Protein AF-A0AAW0MW41-F1 (afdb_monomer)

Radius of gyration: 30.43 Å; Cα contacts (8 Å, |Δi|>4): 34; chains: 1; bounding box: 51×77×85 Å

Sequence (159 aa):
MNAFMVWAKDERKRLALQNPDLHNAVLSKMLGQSWKALSACDKRPFVEEAERLRVQHLQDHPNYKYRPRRKKTTKKLKRVEPGSSSTAWPREELPAWAWATTYQGPHLTDTRAPTPPPPSPPSPAAFSGTLPGPRSFFTPRDGKLRLAHSRDVTARRFG

Mean predicted aligned error: 20.95 Å

Nearest PDB structures (foldseek):
  3f27-assembly1_D  TM=9.597E-01  e=1.300E-09  Mus musculus
  4y60-assembly1_C  TM=9.830E-01  e=2.547E-09  Mus musculus
  4s2q-assembly1_D  TM=9.656E-01  e=1.886E-07  Mus musculus
  9bvd-assembly2_F  TM=9.671E-01  e=1.623E-06  Homo sapiens
  7m5w-assembly1_A  TM=9.075E-01  e=2.651E-03  Homo sapiens

Secondary structure (DSSP, 8-state):
--HHHHHHHHHHHHHHHH-TTS-HHHHHHHHHHHHHHS-HHHHHHHHHHHHHHHHHHHHH-TT------PPP---------------PPP-----TTTTS------------PPPPPPPPPPP---------------PPP------------------

pLDDT: mean 70.66, std 22.96, range [34.78, 97.75]

Structure (mmCIF, N/CA/C/O backbone):
data_AF-A0AAW0MW41-F1
#
_entry.id   AF-A0AAW0MW41-F1
#
loop_
_atom_site.group_PDB
_atom_site.id
_atom_site.type_symbol
_atom_site.label_atom_id
_atom_site.label_alt_id
_atom_site.label_comp_id
_atom_site.label_asym_id
_atom_site.label_entity_id
_atom_site.label_seq_id
_atom_site.pdbx_PDB_ins_code
_atom_site.Cartn_x
_atom_site.Cartn_y
_atom_site.Cartn_z
_atom_site.occupancy
_atom_site.B_iso_or_equiv
_atom_site.auth_seq_id
_atom_site.auth_comp_id
_atom_site.auth_asym_id
_atom_site.auth_atom_id
_atom_site.pdbx_PDB_model_num
ATOM 1 N N . MET A 1 1 ? -4.787 -9.928 4.587 1.00 91.19 1 MET A N 1
ATOM 2 C CA . MET A 1 1 ? -4.180 -8.919 3.675 1.00 91.19 1 MET A CA 1
ATOM 3 C C . MET A 1 1 ? -4.374 -7.536 4.305 1.00 91.19 1 MET A C 1
ATOM 5 O O . MET A 1 1 ? -5.281 -7.430 5.113 1.00 91.19 1 MET A O 1
ATOM 9 N N . ASN A 1 2 ? -3.575 -6.503 3.994 1.00 96.81 2 ASN A N 1
ATOM 10 C CA . ASN A 1 2 ? -3.867 -5.128 4.459 1.00 96.81 2 ASN A CA 1
ATOM 11 C C . ASN A 1 2 ? -4.714 -4.347 3.427 1.00 96.81 2 ASN A C 1
ATOM 13 O O . ASN A 1 2 ? -4.772 -4.759 2.270 1.00 96.81 2 ASN A O 1
ATOM 17 N N . ALA A 1 3 ? -5.314 -3.219 3.828 1.00 96.69 3 ALA A N 1
ATOM 18 C CA . ALA A 1 3 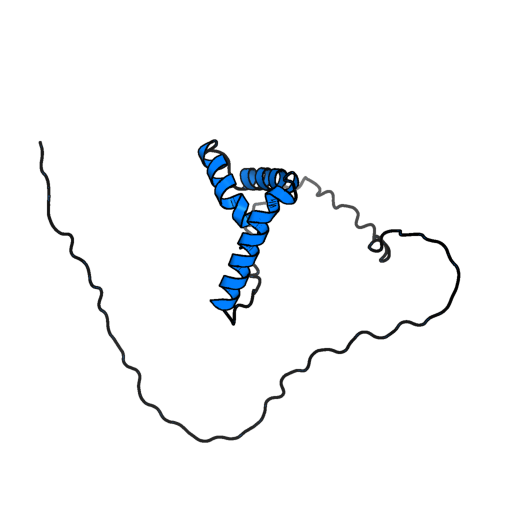? -6.235 -2.430 2.992 1.00 96.69 3 ALA A CA 1
ATOM 19 C C . ALA A 1 3 ? -5.622 -1.969 1.661 1.00 96.69 3 ALA A C 1
ATOM 21 O O . ALA A 1 3 ? -6.192 -2.199 0.597 1.00 96.69 3 ALA A O 1
ATOM 22 N N . PHE A 1 4 ? -4.410 -1.403 1.706 1.00 97.06 4 PHE A N 1
ATOM 23 C CA . PHE A 1 4 ? -3.691 -0.996 0.496 1.00 97.06 4 PHE A CA 1
ATOM 24 C C . PHE A 1 4 ? -3.487 -2.169 -0.463 1.00 97.06 4 PHE A C 1
ATOM 26 O O . PHE A 1 4 ? -3.649 -2.018 -1.663 1.00 97.06 4 PHE A O 1
ATOM 33 N N . MET A 1 5 ? -3.127 -3.341 0.053 1.00 97.69 5 MET A N 1
ATOM 34 C CA . MET A 1 5 ? -2.858 -4.519 -0.761 1.00 97.69 5 MET A CA 1
ATOM 35 C C . MET A 1 5 ? -4.128 -5.135 -1.358 1.00 97.69 5 MET A C 1
ATOM 37 O O . MET A 1 5 ? -4.035 -5.737 -2.425 1.00 97.69 5 MET A O 1
ATOM 41 N N . VAL A 1 6 ? -5.284 -4.990 -0.696 1.00 97.25 6 VAL A N 1
ATOM 42 C CA . VAL A 1 6 ? -6.594 -5.365 -1.257 1.00 97.25 6 VAL A CA 1
ATOM 43 C C . VAL A 1 6 ? -6.899 -4.479 -2.465 1.00 97.25 6 VAL A C 1
ATOM 45 O O . VAL A 1 6 ? -7.086 -4.997 -3.559 1.00 97.25 6 VAL A O 1
ATOM 48 N N . TRP A 1 7 ? -6.824 -3.157 -2.300 1.00 97.06 7 TRP A N 1
ATOM 49 C CA . TRP A 1 7 ? -7.058 -2.195 -3.381 1.00 97.06 7 TRP A CA 1
ATOM 50 C C . TRP A 1 7 ? -6.029 -2.301 -4.523 1.00 97.06 7 TRP A C 1
ATOM 52 O O . TRP A 1 7 ? -6.370 -2.393 -5.702 1.00 97.06 7 TRP A O 1
ATOM 62 N N . ALA A 1 8 ? -4.740 -2.353 -4.183 1.00 97.19 8 ALA A N 1
ATOM 63 C CA . ALA A 1 8 ? -3.648 -2.335 -5.151 1.00 97.19 8 ALA A CA 1
ATOM 64 C C . ALA A 1 8 ? -3.594 -3.593 -6.027 1.00 97.19 8 ALA A C 1
ATOM 66 O O . ALA A 1 8 ? -2.881 -3.597 -7.028 1.00 97.19 8 ALA A O 1
ATOM 67 N N . LYS A 1 9 ? -4.280 -4.681 -5.658 1.00 95.94 9 LYS A N 1
ATOM 68 C CA . LYS A 1 9 ? -4.316 -5.909 -6.459 1.00 95.94 9 LYS A CA 1
ATOM 69 C C . LYS A 1 9 ? -4.952 -5.650 -7.825 1.00 95.94 9 LYS A C 1
ATOM 71 O O . LYS A 1 9 ? -4.325 -5.943 -8.845 1.00 95.94 9 LYS A O 1
ATOM 76 N N . ASP A 1 10 ? -6.148 -5.076 -7.829 1.00 95.19 10 ASP A N 1
ATOM 77 C CA . ASP A 1 10 ? -6.914 -4.845 -9.053 1.00 95.19 10 ASP A CA 1
ATOM 78 C C . ASP A 1 10 ? -6.387 -3.626 -9.806 1.00 95.19 10 ASP A C 1
ATOM 80 O O . ASP A 1 10 ? -6.172 -3.690 -11.018 1.00 95.19 10 ASP A O 1
ATOM 84 N N . GLU A 1 11 ? -6.032 -2.563 -9.083 1.00 95.88 11 GLU A N 1
ATOM 85 C CA . GLU A 1 11 ? -5.498 -1.347 -9.696 1.00 95.88 11 GLU A CA 1
ATOM 86 C C . GLU A 1 11 ? -4.153 -1.601 -10.396 1.00 95.88 11 GLU A C 1
ATOM 88 O O . GLU A 1 11 ? -3.923 -1.159 -11.523 1.00 95.88 11 GLU A O 1
ATOM 93 N N . ARG A 1 12 ? -3.268 -2.404 -9.785 1.00 96.94 12 ARG A N 1
ATOM 94 C CA . ARG A 1 12 ? -2.019 -2.825 -10.435 1.00 96.94 12 ARG A CA 1
ATOM 95 C C . ARG A 1 12 ? -2.293 -3.622 -11.703 1.00 96.94 12 ARG A C 1
ATOM 97 O O . ARG A 1 12 ? -1.605 -3.413 -12.697 1.00 96.94 12 ARG A O 1
ATOM 104 N N . LYS A 1 13 ? -3.253 -4.553 -11.661 1.00 96.50 13 LYS A N 1
ATOM 105 C CA . LYS A 1 13 ? -3.618 -5.371 -12.823 1.00 96.50 13 LYS A CA 1
ATOM 106 C C . LYS A 1 13 ? -4.109 -4.477 -13.961 1.00 96.50 13 LYS A C 1
ATOM 108 O O . LYS A 1 13 ? -3.657 -4.646 -15.087 1.00 96.50 13 LYS A O 1
ATOM 113 N N . ARG A 1 14 ? -4.954 -3.487 -13.660 1.00 96.12 14 ARG A N 1
ATOM 114 C CA . ARG A 1 14 ? -5.439 -2.498 -14.630 1.00 96.12 14 ARG A CA 1
ATOM 115 C C . ARG A 1 14 ? -4.288 -1.734 -15.291 1.00 96.12 14 ARG A C 1
ATOM 117 O O . ARG A 1 14 ? -4.234 -1.662 -16.515 1.00 96.12 14 ARG A O 1
ATOM 124 N N . LEU A 1 15 ? -3.342 -1.219 -14.502 1.00 94.50 15 LEU A N 1
ATOM 125 C CA . LEU A 1 15 ? -2.194 -0.472 -15.031 1.00 94.50 15 LEU A CA 1
ATOM 126 C C . LEU A 1 15 ? -1.229 -1.344 -15.840 1.00 94.50 15 LEU A C 1
ATOM 128 O O . LEU A 1 15 ? -0.706 -0.881 -16.849 1.00 94.50 15 LEU A O 1
ATOM 132 N N . ALA A 1 16 ? -1.016 -2.594 -15.422 1.00 95.31 16 ALA A N 1
ATOM 133 C CA . ALA A 1 16 ? -0.162 -3.542 -16.134 1.00 95.31 16 ALA A CA 1
ATOM 134 C C . ALA A 1 16 ? -0.750 -3.960 -17.490 1.00 95.31 16 ALA A C 1
ATOM 136 O O . ALA A 1 16 ? -0.001 -4.183 -18.431 1.00 95.31 16 ALA A O 1
ATOM 137 N N . LEU A 1 17 ? -2.081 -4.039 -17.611 1.00 94.06 17 LEU A N 1
ATOM 138 C CA . LEU A 1 17 ? -2.739 -4.301 -18.896 1.00 94.06 17 LEU A CA 1
ATOM 139 C C . LEU A 1 17 ? -2.602 -3.120 -19.863 1.00 94.06 17 LEU A C 1
ATOM 141 O O . LEU A 1 17 ? -2.440 -3.329 -21.059 1.00 94.06 17 LEU A O 1
ATOM 145 N N . GLN A 1 18 ? -2.659 -1.890 -19.348 1.00 93.12 18 GLN A N 1
ATOM 146 C CA . GLN A 1 18 ? -2.475 -0.677 -20.152 1.00 93.12 18 GLN A CA 1
ATOM 147 C C . GLN A 1 18 ? -1.007 -0.438 -20.522 1.00 93.12 18 GLN A C 1
ATOM 149 O O . GLN A 1 18 ? -0.724 0.166 -21.549 1.00 93.12 18 GLN A O 1
ATOM 154 N N . ASN A 1 19 ? -0.080 -0.894 -19.679 1.00 89.50 19 ASN A N 1
ATOM 155 C CA . ASN A 1 19 ? 1.348 -0.660 -19.832 1.00 89.50 19 ASN A CA 1
ATOM 156 C C . ASN A 1 19 ? 2.126 -1.957 -19.543 1.00 89.50 19 ASN A C 1
ATOM 158 O O . ASN A 1 19 ? 2.694 -2.099 -18.453 1.00 89.50 19 ASN A O 1
ATOM 162 N N . PRO A 1 20 ? 2.152 -2.914 -20.488 1.00 89.88 20 PRO A N 1
ATOM 163 C CA . PRO A 1 20 ? 2.787 -4.215 -20.271 1.00 89.88 20 PRO A CA 1
ATOM 164 C C . PRO A 1 20 ? 4.307 -4.117 -20.064 1.00 89.88 20 PRO A C 1
ATOM 166 O O . PRO A 1 20 ? 4.885 -4.961 -19.381 1.00 89.88 20 PRO A O 1
ATOM 169 N N . ASP A 1 21 ? 4.938 -3.057 -20.575 1.00 91.50 21 ASP A N 1
ATOM 170 C CA . ASP A 1 21 ? 6.383 -2.824 -20.456 1.00 91.50 21 ASP A CA 1
ATOM 171 C C . ASP A 1 21 ? 6.788 -2.190 -19.114 1.00 91.50 21 ASP A C 1
ATOM 173 O O . ASP A 1 21 ? 7.971 -2.152 -18.758 1.00 91.50 21 ASP A O 1
ATOM 177 N N . LEU A 1 22 ? 5.822 -1.686 -18.331 1.00 92.25 22 LEU A N 1
ATOM 178 C CA . LEU A 1 22 ? 6.125 -1.055 -17.050 1.00 92.25 22 LEU A CA 1
ATOM 179 C C . LEU A 1 22 ? 6.439 -2.092 -15.974 1.00 92.25 22 LEU A C 1
ATOM 181 O O . LEU A 1 22 ? 5.628 -2.939 -15.595 1.00 92.25 22 LEU A O 1
ATOM 185 N N . HIS A 1 23 ? 7.625 -1.953 -15.383 1.00 94.38 23 HIS A N 1
ATOM 186 C CA . HIS A 1 23 ? 8.042 -2.807 -14.283 1.00 94.38 23 HIS A CA 1
ATOM 187 C C . HIS A 1 23 ? 7.223 -2.551 -13.004 1.00 94.38 23 HIS A C 1
ATOM 189 O O . HIS A 1 23 ? 6.885 -1.417 -12.656 1.00 94.38 23 HIS A O 1
ATOM 195 N N . ASN A 1 24 ? 6.979 -3.608 -12.222 1.00 93.50 24 ASN A N 1
ATOM 196 C CA . ASN A 1 24 ? 6.131 -3.569 -11.023 1.00 93.50 24 ASN A CA 1
ATOM 197 C C . ASN A 1 24 ? 6.599 -2.559 -9.959 1.00 93.50 24 ASN A C 1
ATOM 199 O O . ASN A 1 24 ? 5.778 -2.018 -9.217 1.00 93.50 24 ASN A O 1
ATOM 203 N N . ALA A 1 25 ? 7.906 -2.285 -9.888 1.00 95.31 25 ALA A N 1
ATOM 204 C CA . ALA A 1 25 ? 8.454 -1.262 -8.998 1.00 95.31 25 ALA A CA 1
ATOM 205 C C . ALA A 1 25 ? 7.897 0.136 -9.317 1.00 95.31 25 ALA A C 1
ATOM 207 O O . ALA A 1 25 ? 7.555 0.886 -8.403 1.00 95.31 25 ALA A O 1
ATOM 208 N N . VAL A 1 26 ? 7.746 0.458 -10.606 1.00 94.81 26 VAL A N 1
ATOM 209 C CA . VAL A 1 26 ? 7.181 1.732 -11.069 1.00 94.81 26 VAL A CA 1
ATOM 210 C C . VAL A 1 26 ? 5.686 1.775 -10.773 1.00 94.81 26 VAL A C 1
ATOM 212 O O . VAL A 1 26 ? 5.215 2.723 -10.146 1.00 94.81 26 VAL A O 1
ATOM 215 N N . LEU A 1 27 ? 4.961 0.702 -11.108 1.00 95.31 27 LEU A N 1
ATOM 216 C CA . LEU A 1 27 ? 3.532 0.586 -10.803 1.00 95.31 27 LEU A CA 1
ATOM 217 C C . LEU A 1 27 ? 3.269 0.750 -9.301 1.00 95.31 27 LEU A C 1
ATOM 219 O O . LEU A 1 27 ? 2.393 1.504 -8.898 1.00 95.31 27 LEU A O 1
ATOM 223 N N . SER A 1 28 ? 4.074 0.108 -8.452 1.00 96.25 28 SER A N 1
ATOM 224 C CA . SER A 1 28 ? 3.938 0.205 -6.995 1.00 96.25 28 SER A CA 1
ATOM 225 C C . SER A 1 28 ? 4.188 1.624 -6.473 1.00 96.25 28 SER A C 1
ATOM 227 O O . SER A 1 28 ? 3.532 2.036 -5.516 1.00 96.25 28 SER A O 1
ATOM 229 N N . LYS A 1 29 ? 5.081 2.396 -7.111 1.00 96.69 29 LYS A N 1
ATOM 230 C CA . LYS A 1 29 ? 5.300 3.812 -6.782 1.00 96.69 29 LYS A CA 1
ATOM 231 C C . LYS A 1 29 ? 4.065 4.659 -7.107 1.00 96.69 29 LYS A C 1
ATOM 233 O O . LYS A 1 29 ? 3.625 5.417 -6.245 1.00 96.69 29 LYS A O 1
ATOM 238 N N . MET A 1 30 ? 3.485 4.488 -8.297 1.00 95.94 30 MET A N 1
ATOM 239 C CA . MET A 1 30 ? 2.267 5.199 -8.719 1.00 95.94 30 MET A CA 1
ATOM 240 C C . MET A 1 30 ? 1.069 4.842 -7.830 1.00 95.94 30 MET A C 1
ATOM 242 O O . MET A 1 30 ? 0.400 5.726 -7.305 1.00 95.94 30 MET A O 1
ATOM 246 N N . LEU A 1 31 ? 0.858 3.551 -7.564 1.00 97.06 31 LEU A N 1
ATOM 247 C CA . LEU A 1 31 ? -0.215 3.066 -6.689 1.00 97.06 31 LEU A CA 1
ATOM 248 C C . LEU A 1 31 ? -0.114 3.646 -5.277 1.00 97.06 31 LEU A C 1
ATOM 250 O O . LEU A 1 31 ? -1.122 4.018 -4.687 1.00 97.06 31 LEU A O 1
ATOM 254 N N . GLY A 1 32 ? 1.101 3.753 -4.732 1.00 97.31 32 GLY A N 1
ATOM 255 C CA . GLY A 1 32 ? 1.317 4.370 -3.426 1.00 97.31 32 GLY A CA 1
ATOM 256 C C . GLY A 1 32 ? 0.920 5.850 -3.389 1.00 97.31 32 GLY A C 1
ATOM 257 O O . GLY A 1 32 ? 0.396 6.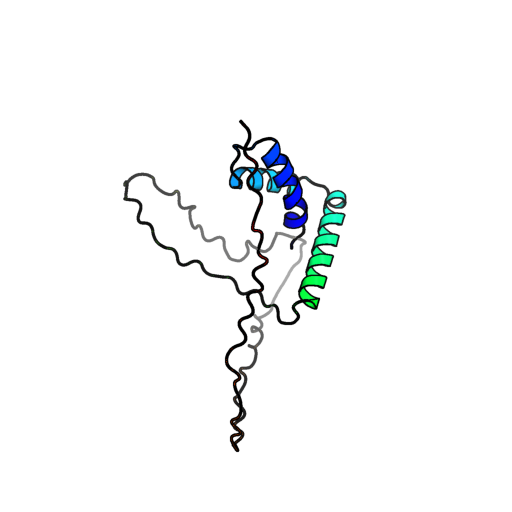312 -2.376 1.00 97.31 32 GLY A O 1
ATOM 258 N N . GLN A 1 33 ? 1.141 6.589 -4.481 1.00 97.19 33 GLN A N 1
ATOM 259 C CA . GLN A 1 33 ? 0.720 7.988 -4.606 1.00 97.19 33 GLN A CA 1
ATOM 260 C C . GLN A 1 33 ? -0.804 8.099 -4.717 1.00 97.19 33 GLN A C 1
ATOM 262 O O . GLN A 1 33 ? -1.413 8.823 -3.930 1.00 97.19 33 GLN A O 1
ATOM 267 N N . SER A 1 34 ? -1.426 7.327 -5.611 1.00 96.44 34 SER A N 1
ATOM 268 C CA . SER A 1 34 ? -2.883 7.298 -5.777 1.00 96.44 34 SER A CA 1
ATOM 269 C C . SER A 1 34 ? -3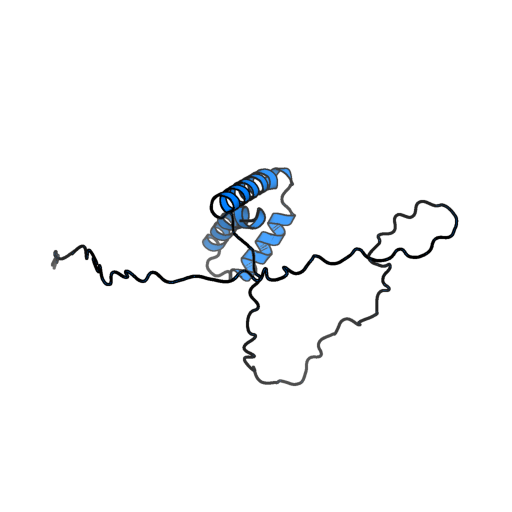.595 6.897 -4.484 1.00 96.44 34 SER A C 1
ATOM 271 O O . SER A 1 34 ? -4.533 7.568 -4.071 1.00 96.44 34 SER A O 1
ATOM 273 N N . TRP A 1 35 ? -3.099 5.881 -3.768 1.00 97.19 35 TRP A N 1
ATOM 274 C CA . TRP A 1 35 ? -3.665 5.482 -2.479 1.00 97.19 35 TRP A CA 1
ATOM 275 C C . TRP A 1 35 ? -3.620 6.606 -1.446 1.00 97.19 35 TRP A C 1
ATOM 277 O O . TRP A 1 35 ? -4.571 6.795 -0.694 1.00 97.19 35 TRP A O 1
ATOM 287 N N . LYS A 1 36 ? -2.529 7.376 -1.380 1.00 96.38 36 LYS A N 1
ATOM 288 C CA . LYS A 1 36 ? -2.453 8.521 -0.463 1.00 96.38 36 LYS A CA 1
ATOM 289 C C . LYS A 1 36 ? -3.484 9.590 -0.818 1.00 96.38 36 LYS A C 1
ATOM 291 O O . LYS A 1 36 ? -4.108 10.105 0.103 1.00 96.38 36 LYS A O 1
ATOM 296 N N . ALA A 1 37 ? -3.689 9.847 -2.109 1.00 96.62 37 ALA A N 1
ATOM 297 C CA . ALA A 1 37 ? -4.631 10.843 -2.613 1.00 96.62 37 ALA A CA 1
ATOM 298 C C . ALA A 1 37 ? -6.116 10.459 -2.445 1.00 96.62 37 ALA A C 1
ATOM 300 O O . ALA A 1 37 ? -6.957 11.350 -2.393 1.00 96.62 37 ALA A O 1
ATOM 301 N N . LEU A 1 38 ? -6.452 9.167 -2.335 1.00 95.12 38 LEU A N 1
ATOM 302 C CA . LEU A 1 38 ? -7.834 8.721 -2.109 1.00 95.12 38 LEU A CA 1
ATOM 303 C C . LEU A 1 38 ? -8.404 9.250 -0.784 1.00 95.12 38 LEU A C 1
ATOM 305 O O . LEU A 1 38 ? -7.704 9.297 0.237 1.00 95.12 38 LEU A O 1
ATOM 309 N N . SER A 1 39 ? -9.694 9.582 -0.776 1.00 97.00 39 SER A N 1
ATOM 310 C CA . SER A 1 39 ? -10.380 10.034 0.434 1.00 97.00 39 SER A CA 1
ATOM 31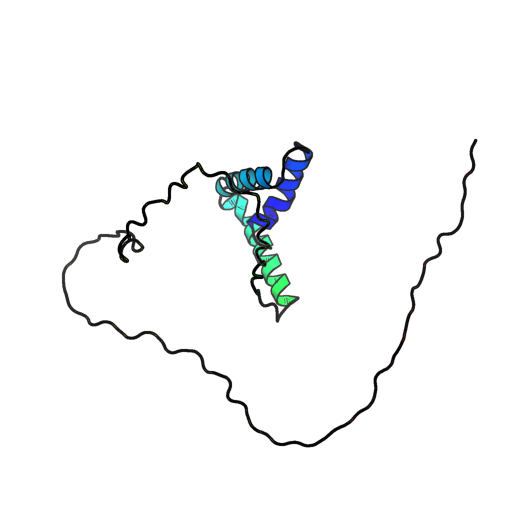1 C C . SER A 1 39 ? -10.577 8.883 1.430 1.00 97.00 39 SER A C 1
ATOM 313 O O . SER A 1 39 ?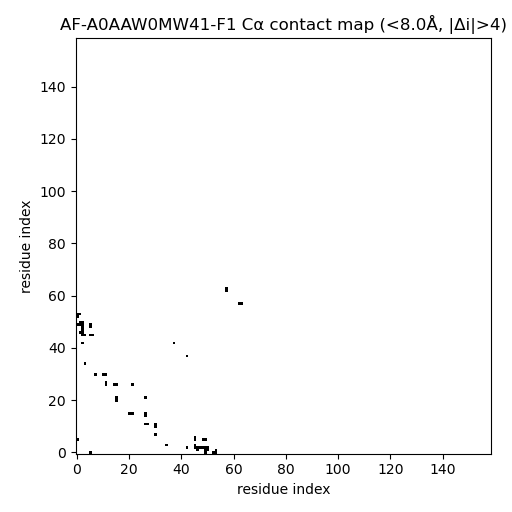 -10.495 7.701 1.086 1.00 97.00 39 SER A O 1
ATOM 315 N N . ALA A 1 40 ? -10.841 9.210 2.698 1.00 93.75 40 ALA A N 1
ATOM 316 C CA . ALA A 1 40 ? -11.143 8.193 3.707 1.00 93.75 40 ALA A CA 1
ATOM 317 C C . ALA A 1 40 ? -12.426 7.407 3.375 1.00 93.75 40 ALA A C 1
ATOM 319 O O . ALA A 1 40 ? -12.498 6.217 3.674 1.00 93.75 40 ALA A O 1
ATOM 320 N N . CYS A 1 41 ? -13.399 8.047 2.715 1.00 96.25 41 CYS A N 1
ATOM 321 C CA . CYS A 1 41 ? -14.631 7.400 2.268 1.00 96.25 41 CYS A CA 1
ATOM 322 C C . CYS A 1 41 ? -14.335 6.315 1.223 1.00 96.25 41 CYS A C 1
ATOM 324 O O . CYS A 1 41 ? -14.786 5.183 1.371 1.00 96.25 41 CYS A O 1
ATOM 326 N N . ASP A 1 42 ? -13.486 6.628 0.241 1.00 95.06 42 ASP A N 1
ATOM 327 C CA . ASP A 1 42 ? -13.115 5.687 -0.825 1.00 95.06 42 ASP A CA 1
ATOM 328 C C . ASP A 1 42 ? -12.244 4.541 -0.299 1.00 95.06 42 ASP A C 1
ATOM 330 O O . ASP A 1 42 ? -12.288 3.422 -0.804 1.00 95.06 42 ASP A O 1
ATOM 334 N N . LYS A 1 43 ? -11.449 4.804 0.745 1.00 95.94 43 LYS A N 1
ATOM 335 C CA . LYS A 1 43 ? -10.620 3.794 1.418 1.00 95.94 43 LYS A CA 1
ATOM 336 C C . LYS A 1 43 ? -11.437 2.847 2.290 1.00 95.94 43 LYS A C 1
ATOM 338 O O . LYS A 1 43 ? -11.038 1.693 2.443 1.00 95.94 43 LYS A O 1
ATOM 343 N N . ARG A 1 44 ? -12.544 3.322 2.870 1.00 97.12 44 ARG A N 1
ATOM 344 C CA . ARG A 1 44 ? -13.373 2.594 3.841 1.00 97.12 44 ARG A CA 1
ATOM 345 C C . ARG A 1 44 ? -13.737 1.164 3.411 1.00 97.12 44 ARG A C 1
ATOM 347 O O . ARG A 1 44 ? -13.415 0.263 4.183 1.00 97.12 44 ARG A O 1
ATOM 354 N N . PRO A 1 45 ? -14.279 0.899 2.204 1.00 97.00 45 PRO A N 1
ATOM 355 C CA . PRO A 1 45 ? -14.604 -0.473 1.801 1.00 97.00 45 PRO A CA 1
ATOM 356 C C . PRO A 1 45 ? -13.377 -1.400 1.783 1.00 97.00 45 PRO A C 1
ATOM 358 O O . PRO A 1 45 ? -13.466 -2.568 2.152 1.00 97.00 45 PRO A O 1
ATOM 361 N N . PHE A 1 46 ? -12.197 -0.889 1.418 1.00 96.94 46 PHE A N 1
ATOM 362 C CA . PHE A 1 46 ? -10.961 -1.681 1.412 1.00 96.94 46 PHE A CA 1
ATOM 363 C C . PHE A 1 46 ? -10.394 -1.910 2.817 1.00 96.94 46 PHE A C 1
ATOM 365 O O . PHE A 1 46 ? -9.702 -2.903 3.048 1.00 96.94 46 PHE A O 1
ATOM 372 N N . VAL A 1 47 ? -10.657 -0.991 3.749 1.00 96.62 47 VAL A N 1
ATOM 373 C CA . VAL A 1 47 ? -10.318 -1.157 5.168 1.00 96.62 47 VAL A CA 1
ATOM 374 C C . VAL A 1 47 ? -11.201 -2.233 5.790 1.00 96.62 47 VAL A C 1
ATOM 376 O O . VAL A 1 47 ? -10.671 -3.153 6.406 1.00 96.62 47 VAL A O 1
ATOM 379 N N . GLU A 1 48 ? -12.512 -2.170 5.562 1.00 97.62 48 GLU A N 1
ATOM 380 C CA . GLU A 1 48 ? -13.471 -3.174 6.034 1.00 97.62 48 GLU A CA 1
ATOM 381 C C . GLU A 1 48 ? -13.147 -4.568 5.482 1.00 97.62 48 GLU A C 1
ATOM 383 O O . GLU A 1 48 ? -13.059 -5.527 6.247 1.00 97.62 48 GLU A O 1
ATOM 388 N N . GLU A 1 49 ? -12.858 -4.687 4.182 1.00 97.69 49 GLU A N 1
ATOM 389 C CA . GLU A 1 49 ? -12.477 -5.973 3.585 1.00 97.69 49 GLU A CA 1
ATOM 390 C C . GLU A 1 49 ? -11.141 -6.497 4.137 1.00 97.69 49 GLU A C 1
ATOM 392 O O . GLU A 1 49 ? -10.977 -7.697 4.367 1.00 97.69 49 GLU A O 1
ATOM 397 N N . ALA A 1 50 ? -10.168 -5.620 4.400 1.00 97.62 50 ALA A N 1
ATOM 398 C CA . ALA A 1 50 ? -8.912 -6.033 5.020 1.00 97.62 50 ALA A CA 1
ATOM 399 C C . ALA A 1 50 ? -9.101 -6.531 6.457 1.00 97.62 50 ALA A C 1
ATOM 401 O O . ALA A 1 50 ? -8.468 -7.522 6.833 1.00 97.62 50 ALA A O 1
ATOM 402 N N . GLU A 1 51 ? -9.972 -5.889 7.237 1.00 97.56 51 GLU A N 1
ATOM 403 C CA . GLU A 1 51 ? -10.343 -6.353 8.575 1.00 97.56 51 GLU A CA 1
ATOM 404 C C . GLU A 1 51 ? -11.098 -7.682 8.513 1.00 97.56 51 GLU A C 1
ATOM 406 O O . GLU A 1 51 ? -10.740 -8.620 9.227 1.00 97.56 51 GLU A O 1
ATOM 411 N N . ARG A 1 52 ? -12.047 -7.839 7.581 1.00 97.75 52 ARG A N 1
ATOM 412 C CA . ARG A 1 52 ? -12.735 -9.117 7.344 1.00 97.75 52 ARG A CA 1
ATOM 413 C C . ARG A 1 52 ? -11.736 -10.238 7.062 1.00 97.75 52 ARG A C 1
ATOM 415 O O . ARG A 1 52 ? -11.775 -11.288 7.701 1.00 97.75 52 ARG A O 1
ATOM 422 N N . LEU A 1 53 ? -10.788 -9.999 6.154 1.00 97.56 53 LEU A N 1
ATOM 423 C CA . LEU A 1 53 ? -9.728 -10.954 5.825 1.00 97.56 53 LEU A CA 1
ATOM 424 C C . LEU A 1 53 ? -8.785 -11.221 7.003 1.00 97.56 53 LEU A C 1
ATOM 426 O O . LEU A 1 53 ? -8.251 -12.323 7.118 1.00 97.56 53 LEU A O 1
ATOM 430 N N . ARG A 1 54 ? -8.533 -10.228 7.861 1.00 96.06 54 ARG A N 1
ATOM 431 C CA . ARG A 1 54 ? -7.716 -10.387 9.069 1.00 96.06 54 ARG A CA 1
ATOM 432 C C . ARG A 1 54 ? -8.408 -11.300 10.078 1.00 96.06 54 ARG A C 1
ATOM 434 O O . ARG A 1 54 ? -7.767 -12.224 10.573 1.00 96.06 54 ARG A O 1
ATOM 441 N N . VAL A 1 55 ? -9.683 -11.044 10.368 1.00 96.56 55 VAL A N 1
ATOM 442 C CA . VAL A 1 55 ? -10.497 -11.852 11.287 1.00 96.56 55 VAL A CA 1
ATOM 443 C C . VAL A 1 55 ? -10.597 -13.282 10.774 1.00 96.56 55 VAL A C 1
ATOM 445 O O . VAL A 1 55 ? -10.288 -14.208 11.519 1.00 96.56 55 VAL A O 1
ATOM 448 N N . GLN A 1 56 ? -10.922 -13.456 9.490 1.00 97.06 56 GLN A N 1
ATOM 449 C CA . GLN A 1 56 ? -10.980 -14.773 8.861 1.00 97.06 56 GLN A CA 1
ATOM 450 C C . GLN A 1 56 ? -9.641 -15.514 8.995 1.00 97.06 56 GLN A C 1
ATOM 452 O O . GLN A 1 56 ? -9.603 -16.651 9.446 1.00 97.06 56 GLN A O 1
ATOM 457 N N . HIS A 1 57 ? -8.520 -14.849 8.701 1.00 97.00 57 HIS A N 1
ATOM 458 C CA . HIS A 1 57 ? -7.200 -15.466 8.822 1.00 97.00 57 HIS A CA 1
ATOM 459 C C . HIS A 1 57 ? -6.865 -15.900 10.256 1.00 97.00 57 HIS A C 1
ATOM 461 O O . HIS A 1 57 ? -6.229 -16.933 10.443 1.00 97.00 57 HIS A O 1
ATOM 467 N N . LEU A 1 58 ? -7.271 -15.125 11.265 1.00 95.44 58 LEU A N 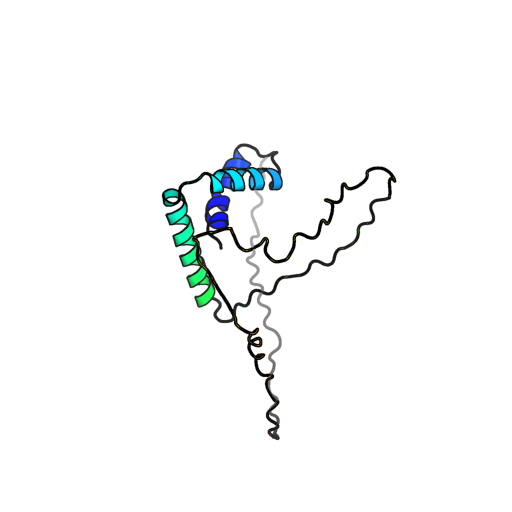1
ATOM 468 C CA . LEU A 1 58 ? -7.040 -15.481 12.664 1.00 95.44 58 LEU A CA 1
ATOM 469 C C . LEU A 1 58 ? -7.913 -16.664 13.110 1.00 95.44 58 LEU A C 1
ATOM 471 O O . LEU A 1 58 ? -7.444 -17.489 13.888 1.00 95.44 58 LEU A O 1
ATOM 475 N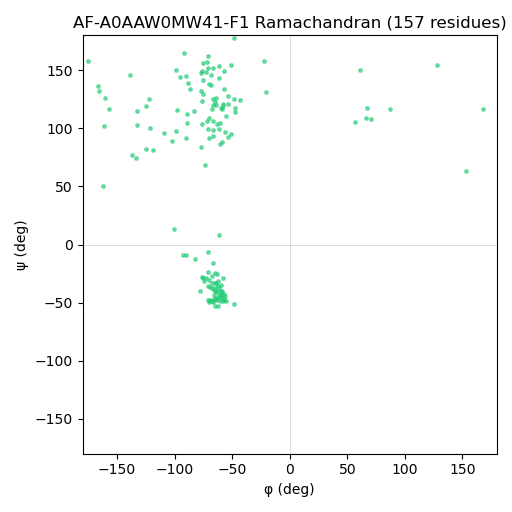 N . GLN A 1 59 ? -9.147 -16.763 12.605 1.00 96.56 59 GLN A N 1
ATOM 476 C CA . GLN A 1 59 ? -10.030 -17.909 12.846 1.00 96.56 59 GLN A CA 1
ATOM 477 C C . GLN A 1 59 ? -9.493 -19.183 12.180 1.00 96.56 59 GLN A C 1
ATOM 479 O O . GLN A 1 59 ? -9.369 -20.211 12.840 1.00 96.56 59 GLN A O 1
ATOM 484 N N . ASP A 1 60 ? -9.113 -19.095 10.903 1.00 96.81 60 ASP A N 1
ATOM 485 C CA . ASP A 1 60 ? -8.576 -20.219 10.125 1.00 96.81 60 ASP A CA 1
ATOM 486 C C . ASP A 1 60 ? -7.198 -20.673 10.650 1.00 96.81 60 ASP A C 1
ATOM 488 O O . ASP A 1 60 ? -6.802 -21.832 10.506 1.00 96.81 60 ASP A O 1
ATOM 492 N N . HIS A 1 61 ? -6.445 -19.758 11.273 1.00 95.69 61 HIS A N 1
ATOM 493 C CA . HIS A 1 61 ? -5.102 -20.004 11.792 1.00 95.69 61 HIS A CA 1
ATOM 494 C C . HIS A 1 61 ? -4.923 -19.454 13.223 1.00 95.69 61 HIS A C 1
ATOM 496 O O . HIS A 1 61 ? -4.195 -18.475 13.426 1.00 95.69 61 HIS A O 1
ATOM 502 N N . PRO A 1 62 ? -5.488 -20.120 14.249 1.00 93.62 62 PRO A N 1
ATOM 503 C CA . PRO A 1 62 ? -5.484 -19.625 15.632 1.00 93.62 62 PRO A CA 1
ATOM 504 C C . PRO A 1 62 ? -4.078 -19.506 16.243 1.00 93.62 62 PRO A C 1
ATOM 506 O O . PRO A 1 62 ? -3.838 -18.669 17.109 1.00 93.62 62 PRO A O 1
ATOM 509 N N . ASN A 1 63 ? -3.114 -20.288 15.744 1.00 94.94 63 ASN A N 1
ATOM 510 C CA . ASN A 1 63 ? -1.717 -20.271 16.198 1.00 94.94 63 ASN A CA 1
ATOM 511 C C . ASN A 1 63 ? -0.794 -19.467 15.264 1.00 94.94 63 ASN A C 1
ATOM 513 O O . ASN A 1 63 ? 0.434 -19.594 15.333 1.00 94.94 63 ASN A O 1
ATOM 517 N N . TYR A 1 64 ? -1.354 -18.673 14.346 1.00 95.56 64 TYR A N 1
ATOM 518 C CA . TYR A 1 64 ? -0.555 -17.890 13.414 1.00 95.56 64 TYR A CA 1
ATOM 519 C C . TYR A 1 64 ? 0.282 -16.839 14.150 1.00 95.56 64 TYR A C 1
ATOM 521 O O . TYR A 1 64 ? -0.232 -15.931 14.801 1.00 95.56 64 TYR A O 1
ATOM 529 N N . LYS A 1 65 ? 1.606 -16.933 14.001 1.00 93.44 65 LYS A N 1
ATOM 530 C CA . LYS A 1 65 ? 2.565 -15.960 14.532 1.00 93.44 65 LYS A CA 1
ATOM 531 C C . LYS A 1 65 ? 3.443 -15.444 13.405 1.00 93.44 65 LYS A C 1
ATOM 533 O O . LYS A 1 65 ? 4.203 -16.201 12.801 1.00 93.44 65 LYS A O 1
ATOM 538 N N . TYR A 1 66 ? 3.388 -14.138 13.153 1.00 95.19 66 TYR A N 1
ATOM 539 C CA . TYR A 1 66 ? 4.279 -13.503 12.188 1.00 95.19 66 TYR A CA 1
ATOM 540 C C . TYR A 1 66 ? 5.728 -13.558 12.689 1.00 95.19 66 TYR A C 1
ATOM 542 O O . TYR A 1 66 ? 6.056 -13.046 13.760 1.00 95.19 66 TYR A O 1
ATOM 550 N N . ARG A 1 67 ? 6.604 -14.198 11.910 1.00 94.44 67 ARG A N 1
ATOM 551 C CA . ARG A 1 67 ? 8.042 -14.307 12.192 1.00 94.44 67 ARG A CA 1
ATOM 552 C C . ARG A 1 67 ? 8.811 -13.697 11.017 1.00 94.44 67 ARG A C 1
ATOM 554 O O . ARG A 1 67 ? 8.944 -14.356 9.984 1.00 94.44 67 ARG A O 1
ATOM 561 N N . PRO A 1 68 ? 9.294 -12.445 11.134 1.00 94.31 68 PRO A N 1
ATOM 562 C CA . PRO A 1 68 ? 10.040 -11.784 10.071 1.00 94.31 68 PRO A CA 1
ATOM 563 C C . PRO A 1 68 ? 11.229 -12.625 9.605 1.00 94.31 68 PRO A C 1
ATOM 565 O O . PRO A 1 68 ? 12.077 -13.039 10.398 1.00 94.31 68 PRO A O 1
ATOM 568 N N . ARG A 1 69 ? 11.319 -12.861 8.296 1.00 93.81 69 ARG A N 1
ATOM 569 C CA . ARG A 1 69 ? 12.431 -13.611 7.711 1.00 93.81 69 ARG A CA 1
ATOM 570 C C . ARG A 1 69 ? 13.574 -12.663 7.358 1.00 93.81 69 ARG A C 1
ATOM 572 O O . ARG A 1 69 ? 13.464 -11.891 6.406 1.00 93.81 69 ARG A O 1
ATOM 579 N N . ARG A 1 70 ? 14.711 -12.764 8.055 1.00 90.06 70 ARG A N 1
ATOM 580 C CA . ARG A 1 70 ? 15.961 -12.122 7.608 1.00 90.06 70 ARG A CA 1
ATOM 581 C C . ARG A 1 70 ? 16.435 -12.790 6.320 1.00 90.06 70 ARG A C 1
ATOM 583 O O . ARG A 1 70 ? 16.616 -14.007 6.263 1.00 90.06 70 ARG A O 1
ATOM 590 N N . LYS A 1 71 ? 16.644 -11.997 5.271 1.00 85.62 71 LYS A N 1
ATOM 591 C CA . LYS A 1 71 ? 17.311 -12.473 4.056 1.00 85.62 71 LYS A CA 1
ATOM 592 C C . LYS A 1 71 ? 18.816 -12.535 4.331 1.00 85.62 71 LYS A C 1
ATOM 594 O O . LYS A 1 71 ? 19.381 -11.578 4.852 1.00 85.62 71 LYS A O 1
ATOM 599 N N . LYS A 1 72 ? 19.458 -13.654 3.984 1.00 78.69 72 LYS A N 1
ATOM 600 C CA . LYS A 1 72 ? 20.923 -13.733 3.928 1.00 78.69 72 LYS A CA 1
ATOM 601 C C . LYS A 1 72 ? 21.366 -12.830 2.778 1.00 78.69 72 LYS A C 1
ATOM 603 O O . LYS A 1 72 ? 20.964 -13.055 1.638 1.00 78.69 72 LYS A O 1
ATOM 608 N N . THR A 1 73 ? 22.115 -11.776 3.076 1.00 68.56 73 THR A N 1
ATOM 609 C CA . THR A 1 73 ? 22.719 -10.908 2.067 1.00 68.56 73 THR A CA 1
ATOM 610 C C . THR A 1 73 ? 23.833 -11.687 1.381 1.00 68.56 73 THR A C 1
ATOM 612 O O . THR A 1 73 ? 24.972 -11.707 1.836 1.00 68.56 73 THR A O 1
ATOM 615 N N . THR A 1 74 ? 23.524 -12.367 0.277 1.00 58.31 74 THR A N 1
ATOM 616 C CA . THR A 1 74 ? 24.574 -12.816 -0.637 1.00 58.31 74 THR A CA 1
ATOM 617 C C . THR A 1 74 ? 25.176 -11.549 -1.228 1.00 58.31 74 THR A C 1
ATOM 619 O O . THR A 1 74 ? 24.592 -10.939 -2.125 1.00 58.31 74 THR A O 1
ATOM 622 N N . LYS A 1 75 ? 26.307 -11.104 -0.673 1.00 56.22 75 LYS A N 1
ATOM 623 C CA . LYS A 1 75 ? 27.140 -10.061 -1.266 1.00 56.22 75 LYS A CA 1
ATOM 624 C C . LYS A 1 75 ? 27.598 -10.584 -2.630 1.00 56.22 75 LYS A C 1
ATOM 626 O O . LYS A 1 75 ? 28.651 -11.200 -2.739 1.00 56.22 75 LYS A O 1
ATOM 631 N N . LYS A 1 76 ? 26.796 -10.389 -3.681 1.00 54.06 76 LYS A N 1
ATOM 632 C CA . LYS A 1 76 ? 27.329 -10.374 -5.042 1.00 54.06 76 LYS A CA 1
ATOM 633 C C . LYS A 1 76 ? 28.209 -9.133 -5.093 1.00 54.06 76 LYS A C 1
ATOM 635 O O . LYS A 1 76 ? 27.708 -8.029 -5.276 1.00 54.06 76 LYS A O 1
ATOM 640 N N . LEU A 1 77 ? 29.494 -9.339 -4.814 1.00 51.91 77 LEU A N 1
ATOM 641 C CA . LEU A 1 77 ? 30.573 -8.400 -5.078 1.00 51.91 77 LEU A CA 1
ATOM 642 C C . LEU A 1 77 ? 30.486 -8.029 -6.562 1.00 51.91 77 LEU A C 1
ATOM 644 O O . LEU A 1 77 ? 30.992 -8.744 -7.423 1.00 51.91 77 LEU A O 1
ATOM 648 N N . LYS A 1 78 ? 29.776 -6.945 -6.879 1.00 47.84 78 LYS A N 1
ATOM 649 C CA . LYS A 1 78 ? 30.034 -6.211 -8.108 1.00 47.84 78 LYS A CA 1
ATOM 650 C C . LYS A 1 78 ? 31.204 -5.285 -7.801 1.00 47.84 78 LYS A C 1
ATOM 652 O O . LYS A 1 78 ? 31.130 -4.459 -6.899 1.00 47.84 78 LYS A O 1
ATOM 657 N N . ARG A 1 79 ? 32.287 -5.593 -8.508 1.00 44.41 79 ARG A N 1
ATOM 658 C CA . ARG A 1 79 ? 33.550 -4.886 -8.693 1.00 44.41 79 ARG A CA 1
ATOM 659 C C . ARG A 1 79 ? 33.480 -3.384 -8.391 1.00 44.41 79 ARG A C 1
ATOM 661 O O . ARG A 1 79 ? 32.583 -2.693 -8.858 1.00 44.41 79 ARG A O 1
ATOM 668 N N . VAL A 1 80 ? 34.458 -2.955 -7.604 1.00 46.56 80 VAL A N 1
ATOM 669 C CA . VAL A 1 80 ? 34.787 -1.578 -7.234 1.00 46.56 80 VAL A CA 1
ATOM 670 C C . VAL A 1 80 ? 35.060 -0.698 -8.460 1.00 46.56 80 VAL A C 1
ATOM 672 O O . VAL A 1 80 ? 35.827 -1.097 -9.326 1.00 46.56 80 VAL A O 1
ATOM 675 N N . GLU A 1 81 ? 34.476 0.499 -8.467 1.00 41.91 81 GLU A N 1
ATOM 676 C CA . GLU A 1 81 ? 34.992 1.706 -9.127 1.00 41.91 81 GLU A CA 1
ATOM 677 C C . GLU A 1 81 ? 35.133 2.758 -8.005 1.00 41.91 81 GLU A C 1
ATOM 679 O O . GLU A 1 81 ? 34.164 2.960 -7.259 1.00 41.91 81 GLU A O 1
ATOM 684 N N . PRO A 1 82 ? 36.306 3.380 -7.788 1.00 49.66 82 PRO A N 1
ATOM 685 C CA . PRO A 1 82 ? 36.495 4.348 -6.718 1.00 49.66 82 PRO A CA 1
ATOM 686 C C . PRO A 1 82 ? 36.139 5.742 -7.240 1.00 49.66 82 PRO A C 1
ATOM 688 O O . PRO A 1 82 ? 36.909 6.344 -7.979 1.00 49.66 82 PRO A O 1
ATOM 691 N N . GLY A 1 83 ? 34.976 6.273 -6.863 1.00 52.59 83 GLY A N 1
ATOM 692 C CA . GLY A 1 83 ? 34.659 7.665 -7.193 1.00 52.59 83 GLY A CA 1
ATOM 693 C C . GLY A 1 83 ? 33.181 7.989 -7.318 1.00 52.59 83 GLY A C 1
ATOM 694 O O . GLY A 1 83 ? 32.732 8.402 -8.377 1.00 52.59 83 GLY A O 1
ATOM 695 N N . SER A 1 84 ? 32.417 7.849 -6.239 1.00 39.75 84 SER A N 1
ATOM 696 C CA . SER A 1 84 ? 31.291 8.755 -6.000 1.00 39.75 84 SER A CA 1
ATOM 697 C C . SER A 1 84 ? 30.911 8.657 -4.533 1.00 39.75 84 SER A C 1
ATOM 699 O O . SER A 1 84 ? 30.348 7.665 -4.067 1.00 39.75 84 SER A O 1
ATOM 701 N N . SER A 1 85 ? 31.345 9.664 -3.790 1.00 42.62 85 SER A N 1
ATOM 702 C CA . SER A 1 85 ? 31.024 9.916 -2.398 1.00 42.62 85 SER A CA 1
ATOM 703 C C . SER A 1 85 ? 29.520 9.787 -2.170 1.00 42.62 85 SER A C 1
ATOM 705 O O . SER A 1 85 ? 28.717 10.591 -2.636 1.00 42.62 85 SER A O 1
ATOM 707 N N . SER A 1 86 ? 29.133 8.784 -1.388 1.00 44.62 86 SER A N 1
ATOM 708 C CA . SER A 1 86 ? 27.886 8.845 -0.647 1.00 44.62 86 SER A CA 1
ATOM 709 C C . SER A 1 86 ? 27.924 10.120 0.191 1.00 44.62 86 SER A C 1
ATOM 711 O O . SER A 1 86 ? 28.702 10.197 1.145 1.00 44.62 86 SER A O 1
ATOM 713 N N . THR A 1 87 ? 27.101 11.112 -0.149 1.00 43.03 87 THR A N 1
ATOM 714 C CA . THR A 1 87 ? 26.663 12.129 0.805 1.00 43.03 87 THR A CA 1
ATOM 715 C C . THR A 1 87 ? 25.966 11.383 1.936 1.00 43.03 87 THR A C 1
ATOM 717 O O . THR A 1 87 ? 24.774 11.083 1.891 1.00 43.03 87 THR A O 1
ATOM 720 N N . ALA A 1 88 ? 26.761 10.984 2.925 1.00 45.19 88 ALA A N 1
ATOM 721 C CA . ALA A 1 88 ? 26.279 10.695 4.250 1.00 45.19 88 ALA A CA 1
ATOM 722 C C . ALA A 1 88 ? 25.622 11.989 4.724 1.00 45.19 88 ALA A C 1
ATOM 724 O O . ALA A 1 88 ? 26.274 13.029 4.804 1.00 45.19 88 ALA A O 1
ATOM 725 N N . TRP A 1 89 ? 24.318 11.938 4.972 1.00 36.84 89 TRP A N 1
ATOM 726 C CA . TRP A 1 89 ? 23.657 12.959 5.768 1.00 36.84 89 TRP A CA 1
ATOM 727 C C . TRP A 1 89 ? 24.496 13.142 7.039 1.00 36.84 89 TRP A C 1
ATOM 729 O O . TRP A 1 89 ? 24.796 12.125 7.680 1.00 36.84 89 TRP A O 1
ATOM 739 N N . PRO A 1 90 ? 24.939 14.367 7.377 1.00 42.84 90 PRO A N 1
ATOM 740 C CA . PRO A 1 90 ? 25.669 14.595 8.608 1.00 42.84 90 PRO A CA 1
ATOM 741 C C . PRO A 1 90 ? 24.829 14.033 9.745 1.00 42.84 90 PRO A C 1
ATOM 743 O O . PRO A 1 90 ? 23.666 14.401 9.916 1.00 42.84 90 PRO A O 1
ATOM 746 N N . ARG A 1 91 ? 25.399 13.083 10.485 1.00 50.47 91 ARG A N 1
ATOM 747 C CA . ARG A 1 91 ? 24.844 12.624 11.752 1.00 50.47 91 ARG A CA 1
ATOM 748 C C . ARG A 1 91 ? 25.101 13.729 12.774 1.00 50.47 91 ARG A C 1
ATOM 750 O O . ARG A 1 91 ? 25.931 13.582 13.658 1.00 50.47 91 ARG A O 1
ATOM 757 N N . GLU A 1 92 ? 24.422 14.850 12.584 1.00 49.75 92 GLU A N 1
ATOM 758 C CA . GLU A 1 92 ? 24.144 15.806 13.640 1.00 49.75 92 GLU A CA 1
ATOM 759 C C . GLU A 1 92 ? 23.136 15.098 14.551 1.00 49.75 92 GLU A C 1
ATOM 761 O O . GLU A 1 92 ? 22.012 14.777 14.154 1.00 49.75 92 GLU A O 1
ATOM 766 N N . GLU A 1 93 ? 23.608 14.721 15.734 1.00 55.59 93 GLU A N 1
ATOM 767 C CA . GLU A 1 93 ? 22.819 14.155 16.822 1.00 55.59 93 GLU A CA 1
ATOM 768 C C . GLU A 1 93 ? 21.682 15.129 17.167 1.00 55.59 93 GLU A C 1
ATOM 770 O O . GLU A 1 93 ? 21.876 16.089 17.911 1.00 55.59 93 GLU A O 1
ATOM 775 N N . LEU A 1 94 ? 20.481 14.907 16.625 1.00 58.53 94 LEU A N 1
ATOM 776 C CA . LEU A 1 94 ? 19.299 15.606 17.122 1.00 58.53 94 LEU A CA 1
ATOM 777 C C . LEU A 1 94 ? 19.057 15.140 18.566 1.00 58.53 94 LEU A C 1
ATOM 779 O O . LEU A 1 94 ? 18.904 13.932 18.785 1.00 58.53 94 LEU A O 1
ATOM 783 N N . PRO A 1 95 ? 19.025 16.048 19.560 1.00 57.97 95 PRO A N 1
ATOM 784 C CA . PRO A 1 95 ? 18.915 15.635 20.947 1.00 57.97 95 PRO A CA 1
ATOM 785 C C . PRO A 1 95 ? 17.550 14.988 21.196 1.00 57.97 95 PRO A C 1
ATOM 787 O O . PRO A 1 95 ? 16.553 15.321 20.551 1.00 57.97 95 PRO A O 1
ATOM 790 N N . ALA A 1 96 ? 17.494 14.075 22.166 1.00 56.28 96 ALA A N 1
ATOM 791 C CA . ALA A 1 96 ? 16.363 13.181 22.429 1.00 56.28 96 ALA A CA 1
ATOM 792 C C . ALA A 1 96 ? 15.021 13.858 22.802 1.00 56.28 96 ALA A C 1
ATOM 794 O O . ALA A 1 96 ? 14.081 13.158 23.160 1.00 56.28 96 ALA A O 1
ATOM 795 N N . TRP A 1 97 ? 14.893 15.184 22.708 1.00 56.19 97 TRP A N 1
ATOM 796 C CA . TRP A 1 97 ? 13.631 15.920 22.835 1.00 56.19 97 TRP A CA 1
ATOM 797 C C . TRP A 1 97 ? 12.929 16.169 21.483 1.00 56.19 97 TRP A C 1
ATOM 799 O O . TRP A 1 97 ? 11.763 16.551 21.468 1.00 56.19 97 TRP A O 1
ATOM 809 N N . ALA A 1 98 ? 13.574 15.889 20.342 1.00 55.62 98 ALA A N 1
ATOM 810 C CA . ALA A 1 98 ? 13.018 16.162 19.009 1.00 55.62 98 ALA A CA 1
ATOM 811 C C . ALA A 1 98 ? 11.842 15.249 18.576 1.00 55.62 98 ALA A C 1
ATOM 813 O O . ALA A 1 98 ? 11.245 15.485 17.527 1.00 55.62 98 ALA A O 1
ATOM 814 N N . TRP A 1 99 ? 11.483 14.215 19.349 1.00 57.56 99 TRP A N 1
ATOM 815 C CA . TRP A 1 99 ? 10.277 13.405 19.093 1.00 57.56 99 TRP A CA 1
ATOM 816 C C . TRP A 1 99 ? 9.021 13.939 19.797 1.00 57.56 99 TRP A C 1
ATOM 818 O O . TRP A 1 99 ? 7.923 13.467 19.506 1.00 57.56 99 TRP A O 1
ATOM 828 N N . ALA A 1 100 ? 9.150 14.922 20.690 1.00 49.97 100 ALA A N 1
ATOM 829 C CA . ALA A 1 100 ? 8.014 15.555 21.341 1.00 49.97 100 ALA A CA 1
ATOM 830 C C . ALA A 1 100 ? 7.703 16.870 20.624 1.00 49.97 100 ALA A C 1
ATOM 832 O O . ALA A 1 100 ? 8.342 17.898 20.829 1.00 49.97 100 ALA A O 1
ATOM 833 N N . THR A 1 101 ? 6.721 16.804 19.732 1.00 47.97 101 THR A N 1
ATOM 834 C CA . THR A 1 101 ? 6.084 17.956 19.103 1.00 47.97 101 THR A CA 1
ATOM 835 C C . THR A 1 101 ? 5.809 19.046 20.138 1.00 47.97 101 THR A C 1
ATOM 837 O O . THR A 1 101 ? 5.131 18.804 21.134 1.00 47.97 101 THR A O 1
ATOM 840 N N . THR A 1 102 ? 6.321 20.248 19.873 1.00 52.44 102 THR A N 1
ATOM 841 C CA . THR A 1 102 ? 5.949 21.496 20.538 1.00 52.44 102 THR A CA 1
ATOM 842 C C . THR A 1 102 ? 4.428 21.659 20.530 1.00 52.44 102 THR A C 1
ATOM 844 O O . THR A 1 102 ? 3.848 22.163 19.573 1.00 52.44 102 THR A O 1
ATOM 847 N N . TYR A 1 103 ? 3.783 21.236 21.612 1.00 47.44 103 TYR A N 1
ATOM 848 C CA . TYR A 1 103 ? 2.559 21.841 22.113 1.00 47.44 103 TYR A CA 1
ATOM 849 C C . TYR A 1 103 ? 2.987 22.699 23.305 1.00 47.44 103 TYR A C 1
ATOM 851 O O . TYR A 1 103 ? 3.103 22.214 24.427 1.00 47.44 103 TYR A O 1
ATOM 859 N N . GLN A 1 104 ? 3.330 23.961 23.048 1.00 47.81 104 GLN A N 1
ATOM 860 C CA . GLN A 1 104 ? 3.584 24.940 24.105 1.00 47.81 104 GLN A CA 1
ATOM 861 C C . GLN A 1 104 ? 2.271 25.651 24.431 1.00 47.81 104 GLN A C 1
ATOM 863 O O . GLN A 1 104 ? 1.911 26.648 23.814 1.00 47.81 104 GLN A O 1
ATOM 868 N N . GLY A 1 105 ? 1.555 25.093 25.407 1.00 43.12 105 GLY A N 1
ATOM 869 C CA . GLY A 1 105 ? 0.748 25.877 26.339 1.00 43.12 105 GLY A CA 1
ATOM 870 C C . GLY A 1 105 ? 1.625 26.249 27.548 1.00 43.12 105 GLY A C 1
ATOM 871 O O . GLY A 1 105 ? 2.496 25.455 27.912 1.00 43.12 105 GLY A O 1
ATOM 872 N N . PRO A 1 106 ? 1.466 27.434 28.158 1.00 57.69 106 PRO A N 1
ATOM 873 C CA . PRO A 1 106 ? 2.363 27.905 29.208 1.00 57.69 106 PRO A CA 1
ATOM 874 C C . PRO A 1 106 ? 1.902 27.430 30.598 1.00 57.69 106 PRO A C 1
ATOM 876 O O . PRO A 1 106 ? 0.706 27.450 30.875 1.00 57.69 106 PRO A O 1
ATOM 879 N N . HIS A 1 107 ? 2.841 27.012 31.457 1.00 44.06 107 HIS A N 1
ATOM 880 C CA . HIS A 1 107 ? 2.961 27.335 32.901 1.00 44.06 107 HIS A CA 1
ATOM 881 C C . HIS A 1 107 ? 4.007 26.393 33.551 1.00 44.06 107 HIS A C 1
ATOM 883 O O . HIS A 1 107 ? 3.989 25.190 33.330 1.00 44.06 107 HIS A O 1
ATOM 889 N N . LEU A 1 108 ? 5.118 26.942 34.057 1.00 47.59 108 LEU A N 1
ATOM 890 C CA . LEU A 1 108 ? 5.444 27.180 35.479 1.00 47.59 108 LEU A CA 1
ATOM 891 C C . LEU A 1 108 ? 5.628 25.909 36.335 1.00 47.59 108 LEU A C 1
ATOM 893 O O . LEU A 1 108 ? 4.637 25.314 36.736 1.00 47.59 108 LEU A O 1
ATOM 897 N N . THR A 1 109 ? 6.900 25.656 36.712 1.00 44.00 109 THR A N 1
ATOM 898 C CA . THR A 1 109 ? 7.401 24.992 37.952 1.00 44.00 109 THR A CA 1
ATOM 899 C C . THR A 1 109 ? 6.958 23.539 38.196 1.00 44.00 109 THR A C 1
ATOM 901 O O . THR A 1 109 ? 5.859 23.155 37.850 1.00 44.00 109 THR A O 1
ATOM 904 N N . ASP A 1 110 ? 7.656 22.622 38.850 1.00 40.38 110 ASP A N 1
ATOM 905 C CA . ASP A 1 110 ? 8.988 22.417 39.416 1.00 40.38 110 ASP A CA 1
ATOM 906 C C . ASP A 1 110 ? 8.955 20.940 39.920 1.00 40.38 110 ASP A C 1
ATOM 908 O O . ASP A 1 110 ? 7.878 20.389 40.146 1.00 40.38 110 ASP A O 1
ATOM 912 N N . THR A 1 111 ? 10.117 20.301 40.086 1.00 44.47 111 THR A N 1
ATOM 913 C CA . THR A 1 111 ? 10.361 19.064 40.866 1.00 44.47 111 THR A CA 1
ATOM 914 C C . THR A 1 111 ? 9.565 17.771 40.553 1.00 44.47 111 THR A C 1
ATOM 916 O O . THR A 1 111 ? 8.466 17.578 41.067 1.00 44.47 111 THR A O 1
ATOM 919 N N . ARG A 1 112 ? 10.201 16.761 39.906 1.00 34.78 112 ARG A N 1
ATOM 920 C CA . ARG A 1 112 ? 10.104 15.336 40.340 1.00 34.78 112 ARG A CA 1
ATOM 921 C C . ARG A 1 112 ? 11.128 14.378 39.700 1.00 34.78 112 ARG A C 1
ATOM 923 O O . ARG A 1 112 ? 11.343 14.377 38.494 1.00 34.78 112 ARG A O 1
ATOM 930 N N . ALA A 1 113 ? 11.689 13.521 40.553 1.00 48.09 113 ALA A N 1
ATOM 931 C CA . ALA A 1 113 ? 12.614 12.415 40.294 1.00 48.09 113 ALA A CA 1
ATOM 932 C C . ALA A 1 113 ? 12.183 11.417 39.186 1.00 48.09 113 ALA A C 1
ATOM 934 O O . ALA A 1 113 ? 10.982 11.216 38.978 1.00 48.09 113 ALA A O 1
ATOM 935 N N . PRO A 1 114 ? 13.136 10.720 38.529 1.00 46.38 114 PRO A N 1
ATOM 936 C CA . PRO A 1 114 ? 12.827 9.703 37.529 1.00 46.38 114 PRO A CA 1
ATOM 937 C C . PRO A 1 114 ? 12.321 8.408 38.184 1.00 46.38 114 PRO A C 1
ATOM 939 O O . PRO A 1 114 ? 12.933 7.860 39.100 1.00 46.38 114 PRO A O 1
ATOM 942 N N . THR A 1 115 ? 11.187 7.914 37.699 1.00 48.69 115 THR A N 1
ATOM 943 C CA . THR A 1 115 ? 10.608 6.610 38.048 1.00 48.69 115 THR A CA 1
ATOM 944 C C . THR A 1 115 ? 11.350 5.465 37.334 1.00 48.69 115 THR A C 1
ATOM 946 O O . THR A 1 115 ? 11.839 5.661 36.219 1.00 48.69 115 THR A O 1
ATOM 949 N N . PRO A 1 116 ? 11.466 4.267 37.944 1.00 61.38 116 PRO A N 1
ATOM 950 C CA . PRO A 1 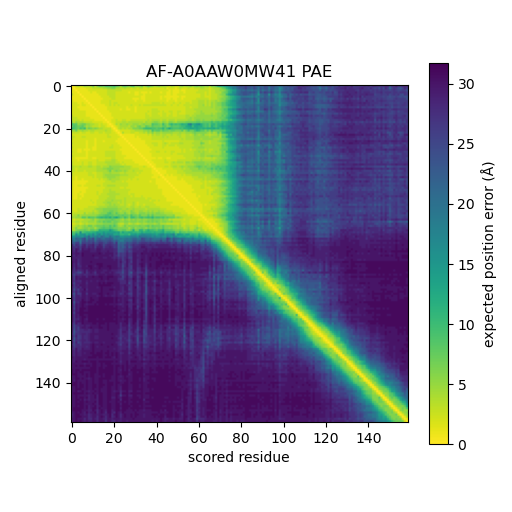116 ? 12.140 3.123 37.327 1.00 61.38 116 PRO A CA 1
ATOM 951 C C . PRO A 1 116 ? 11.286 2.452 36.225 1.00 61.38 116 PRO A C 1
ATOM 953 O O . PRO A 1 116 ? 10.057 2.556 36.251 1.00 61.38 116 PRO A O 1
ATOM 956 N N . PRO A 1 117 ? 11.911 1.736 35.266 1.00 65.62 117 PRO A N 1
ATOM 957 C CA . PRO A 1 117 ? 11.214 1.021 34.192 1.00 65.62 117 PRO A CA 1
ATOM 958 C C . PRO A 1 117 ? 10.459 -0.237 34.688 1.00 65.62 117 PRO A C 1
ATOM 960 O O . PRO A 1 117 ? 10.819 -0.799 35.724 1.00 65.62 117 PRO A O 1
ATOM 963 N N . PRO A 1 118 ? 9.430 -0.713 33.952 1.00 59.50 118 PRO A N 1
ATOM 964 C CA . PRO A 1 118 ? 8.616 -1.870 34.346 1.00 59.50 118 PRO A CA 1
ATOM 965 C C . PRO A 1 118 ? 9.373 -3.218 34.248 1.00 59.50 118 PRO A C 1
ATOM 967 O O . PRO A 1 118 ? 10.267 -3.351 33.407 1.00 59.50 118 PRO A O 1
ATOM 970 N N . PRO A 1 119 ? 9.011 -4.238 35.060 1.00 57.91 119 PRO A N 1
ATOM 971 C CA . PRO A 1 119 ? 9.713 -5.524 35.109 1.00 57.91 119 PRO A CA 1
ATOM 972 C C . PRO A 1 119 ? 9.415 -6.466 33.925 1.00 57.91 119 PRO A C 1
ATOM 974 O O . PRO A 1 119 ? 8.319 -6.492 33.364 1.00 57.91 119 PRO A O 1
ATOM 977 N N . SER A 1 120 ? 10.429 -7.269 33.589 1.00 59.69 120 SER A N 1
ATOM 978 C CA . SER A 1 120 ? 10.490 -8.294 32.535 1.00 59.69 120 SER A CA 1
ATOM 979 C C . SER A 1 120 ? 9.487 -9.455 32.704 1.00 59.69 120 SER A C 1
ATOM 981 O O . SER A 1 120 ? 9.154 -9.810 33.834 1.00 59.69 120 SER A O 1
ATOM 983 N N . PRO A 1 121 ? 9.061 -10.128 31.612 1.00 59.81 121 PRO A N 1
ATOM 984 C CA . PRO A 1 121 ? 8.196 -11.310 31.687 1.00 59.81 121 PRO A CA 1
ATOM 985 C C . PRO A 1 121 ? 8.940 -12.565 32.204 1.00 59.81 121 PRO A C 1
ATOM 987 O O . PRO A 1 121 ? 10.134 -12.718 31.927 1.00 59.81 121 PRO A O 1
ATOM 990 N N . PRO A 1 122 ? 8.257 -13.490 32.912 1.00 56.00 122 PRO A N 1
ATOM 991 C CA . PRO A 1 122 ? 8.890 -14.651 33.536 1.00 56.00 122 PRO A CA 1
ATOM 992 C C . PRO A 1 122 ? 9.279 -15.754 32.536 1.00 56.00 122 PRO A C 1
ATOM 994 O O . PRO A 1 122 ? 8.544 -16.076 31.601 1.00 56.00 122 PRO A O 1
ATOM 997 N N . SER A 1 123 ? 10.439 -16.363 32.792 1.00 56.41 123 SER A N 1
ATOM 998 C CA . SER A 1 123 ? 10.919 -17.601 32.161 1.00 56.41 123 SER A CA 1
ATOM 999 C C . SER A 1 123 ? 10.089 -18.803 32.639 1.00 56.41 123 SER A C 1
ATOM 1001 O O . SER A 1 123 ? 9.834 -18.898 33.842 1.00 56.41 123 SER A O 1
ATOM 1003 N N . PRO A 1 124 ? 9.699 -19.758 31.774 1.00 53.41 124 PRO A N 1
ATOM 1004 C CA . PRO A 1 124 ? 9.069 -20.991 32.231 1.00 53.41 124 PRO A CA 1
ATOM 1005 C C . PRO A 1 124 ? 10.114 -21.884 32.916 1.00 53.41 124 PRO A C 1
ATOM 1007 O O . PRO A 1 124 ? 10.975 -22.473 32.261 1.00 53.41 124 PRO A O 1
ATOM 1010 N N . ALA A 1 125 ? 10.042 -21.969 34.245 1.00 46.09 125 ALA A N 1
ATOM 1011 C CA . ALA A 1 125 ? 10.763 -22.967 35.020 1.00 46.09 125 ALA A CA 1
ATOM 1012 C C . ALA A 1 125 ? 10.241 -24.364 34.657 1.00 46.09 125 ALA A C 1
ATOM 1014 O O . ALA A 1 125 ? 9.039 -24.631 34.688 1.00 46.09 125 ALA A O 1
ATOM 1015 N N . ALA A 1 126 ? 11.172 -25.236 34.281 1.00 44.78 126 ALA A N 1
ATOM 1016 C CA . ALA A 1 126 ? 10.938 -26.640 34.009 1.00 44.78 126 ALA A CA 1
ATOM 1017 C C . ALA A 1 126 ? 10.382 -27.328 35.263 1.00 44.78 126 ALA A C 1
ATOM 1019 O O . ALA A 1 126 ? 11.046 -27.393 36.297 1.00 44.78 126 ALA A O 1
ATOM 1020 N N . PHE A 1 127 ? 9.157 -27.839 35.163 1.00 44.38 127 PHE A N 1
ATOM 1021 C CA . PHE A 1 127 ? 8.587 -28.727 36.163 1.00 44.38 127 PHE A CA 1
ATOM 1022 C C . PHE A 1 127 ? 9.226 -30.107 35.982 1.00 44.38 127 PHE A C 1
ATOM 1024 O O . PHE A 1 127 ? 8.927 -30.832 35.032 1.00 44.38 127 PHE A O 1
ATOM 1031 N N . SER A 1 128 ? 10.155 -30.437 36.874 1.00 47.44 128 SER A N 1
ATOM 1032 C CA . SER A 1 128 ? 10.694 -31.782 37.038 1.00 47.44 128 SER A CA 1
ATOM 1033 C C . SER A 1 128 ? 9.590 -32.696 37.570 1.00 47.44 128 SER A C 1
ATOM 1035 O O . SER A 1 128 ? 9.220 -32.616 38.738 1.00 47.44 128 SER A O 1
ATOM 1037 N N . GLY A 1 129 ? 9.065 -33.559 36.704 1.00 39.53 129 GLY A N 1
ATOM 1038 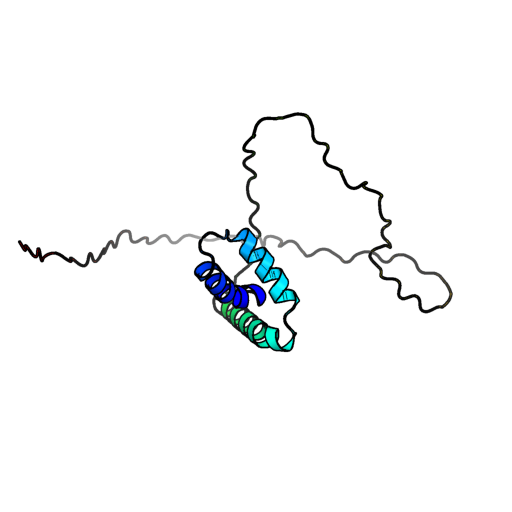C CA . GLY A 1 129 ? 8.160 -34.649 37.055 1.00 39.53 129 GLY A CA 1
ATOM 1039 C C . GLY A 1 129 ? 8.620 -35.935 36.375 1.00 39.53 129 GLY A C 1
ATOM 1040 O O . GLY A 1 129 ? 8.653 -36.024 35.150 1.00 39.53 129 GLY A O 1
ATOM 1041 N N . THR A 1 130 ? 9.026 -36.901 37.188 1.00 41.38 130 THR A N 1
ATOM 1042 C CA . THR A 1 130 ? 9.543 -38.223 36.816 1.00 41.38 130 THR A CA 1
ATOM 1043 C C . THR A 1 130 ? 8.464 -39.141 36.198 1.00 41.38 130 THR A C 1
ATOM 1045 O O . THR A 1 130 ? 7.346 -39.205 36.694 1.00 41.38 130 THR A O 1
ATOM 1048 N N . LEU A 1 131 ? 8.874 -39.833 35.120 1.00 46.19 131 LEU A N 1
ATOM 1049 C CA . LEU A 1 131 ? 8.400 -41.037 34.377 1.00 46.19 131 LEU A CA 1
ATOM 1050 C C . LEU A 1 131 ? 7.490 -42.068 35.112 1.00 46.19 131 LEU A C 1
ATOM 1052 O O . LEU A 1 131 ? 7.574 -42.135 36.336 1.00 46.19 131 LEU A O 1
ATOM 1056 N N . PRO A 1 132 ? 6.676 -42.924 34.418 1.00 47.69 132 PRO A N 1
ATOM 1057 C CA . PRO A 1 132 ? 7.108 -43.925 33.403 1.00 47.69 132 PRO A CA 1
ATOM 1058 C C . PRO A 1 132 ? 6.200 -44.022 32.150 1.00 47.69 132 PRO A C 1
ATOM 1060 O O . PRO A 1 132 ? 5.007 -43.772 32.206 1.00 47.69 132 PRO A O 1
ATOM 1063 N N . GLY A 1 133 ? 6.697 -44.291 30.939 1.00 40.53 133 GLY A N 1
ATOM 1064 C CA . GLY A 1 133 ? 7.132 -45.604 30.440 1.00 40.53 133 GLY A CA 1
ATOM 1065 C C . GLY A 1 133 ? 6.434 -45.893 29.084 1.00 40.53 133 GLY A C 1
ATOM 1066 O O . GLY A 1 133 ? 5.398 -45.293 28.807 1.00 40.53 133 GLY A O 1
ATOM 1067 N N . PRO A 1 134 ? 7.001 -46.731 28.193 1.00 62.22 134 PRO A N 1
ATOM 1068 C CA . PRO A 1 134 ? 6.804 -46.633 26.745 1.00 62.22 134 PRO A CA 1
ATOM 1069 C C . PRO A 1 134 ? 5.696 -47.550 26.215 1.00 62.22 134 PRO A C 1
ATOM 1071 O O . PRO A 1 134 ? 5.588 -48.705 26.621 1.00 62.22 134 PRO A O 1
ATOM 1074 N N . ARG A 1 135 ? 4.945 -47.088 25.209 1.00 48.19 135 ARG A N 1
ATOM 1075 C CA . ARG A 1 135 ? 4.253 -47.986 24.274 1.00 48.19 135 ARG A CA 1
ATOM 1076 C C . ARG A 1 135 ? 4.507 -47.528 22.845 1.00 48.19 135 ARG A C 1
ATOM 1078 O O . ARG A 1 135 ? 3.958 -46.545 22.362 1.00 48.19 135 ARG A O 1
ATOM 1085 N N . SER A 1 136 ? 5.411 -48.273 22.226 1.00 53.12 136 SER A N 1
ATOM 1086 C CA . SER A 1 136 ? 5.552 -48.524 20.795 1.00 53.12 136 SER A CA 1
ATOM 1087 C C . SER A 1 136 ? 4.208 -48.930 20.164 1.00 53.12 136 SER A C 1
ATOM 1089 O O . SER A 1 136 ? 3.232 -49.129 20.879 1.00 53.12 136 SER A O 1
ATOM 1091 N N . PHE A 1 137 ? 4.217 -49.140 18.842 1.00 45.31 137 PHE A N 1
ATOM 1092 C CA . PHE A 1 137 ? 3.092 -49.485 17.952 1.00 45.31 137 PHE A CA 1
ATOM 1093 C C . PHE A 1 137 ? 2.364 -48.224 17.445 1.00 45.31 137 PHE A C 1
ATOM 1095 O O . PHE A 1 137 ? 1.804 -47.473 18.223 1.00 45.31 137 PHE A O 1
ATOM 1102 N N . PHE A 1 138 ? 2.314 -47.884 16.159 1.00 38.62 138 PHE A N 1
ATOM 1103 C CA . PHE A 1 138 ? 2.620 -48.606 14.928 1.00 38.62 138 PHE A CA 1
ATOM 1104 C C . PHE A 1 138 ? 2.706 -47.534 13.823 1.00 38.62 138 PHE A C 1
ATOM 1106 O O . PHE A 1 138 ? 1.821 -46.685 13.734 1.00 38.62 138 PHE A O 1
ATOM 1113 N N . THR A 1 139 ? 3.737 -47.540 12.980 1.00 58.16 139 THR A N 1
ATOM 1114 C CA . THR A 1 139 ? 3.688 -46.829 11.695 1.00 58.16 139 THR A CA 1
ATOM 1115 C C . THR A 1 139 ? 3.069 -47.760 10.656 1.00 58.16 139 THR A C 1
ATOM 1117 O O . THR A 1 139 ? 3.489 -48.913 10.553 1.00 58.16 139 THR A O 1
ATOM 1120 N N . PRO A 1 140 ? 2.122 -47.282 9.836 1.00 53.00 140 PRO A N 1
ATOM 1121 C CA . PRO A 1 140 ? 1.940 -47.864 8.516 1.00 53.00 140 PRO A CA 1
ATOM 1122 C C . PRO A 1 140 ? 2.650 -47.016 7.465 1.00 53.00 140 PRO A C 1
ATOM 1124 O O . PRO A 1 140 ? 2.328 -45.854 7.218 1.00 53.00 140 PRO A O 1
ATOM 1127 N N . ARG A 1 141 ? 3.643 -47.665 6.862 1.00 46.19 141 ARG A N 1
ATOM 1128 C CA . ARG A 1 141 ? 4.185 -47.405 5.531 1.00 46.19 141 ARG A CA 1
ATOM 1129 C C . ARG A 1 141 ? 3.075 -47.501 4.477 1.00 46.19 141 ARG A C 1
ATOM 1131 O O . ARG A 1 141 ? 2.205 -48.353 4.585 1.00 46.19 141 ARG A O 1
ATOM 1138 N N . ASP A 1 142 ? 3.260 -46.710 3.423 1.00 49.44 142 ASP A N 1
ATOM 1139 C CA . ASP A 1 142 ? 2.828 -46.946 2.039 1.00 49.44 142 ASP A CA 1
ATOM 1140 C C . ASP A 1 142 ? 1.323 -46.967 1.706 1.00 49.44 142 ASP A C 1
ATOM 1142 O O . ASP A 1 142 ? 0.563 -47.854 2.071 1.00 49.44 142 ASP A O 1
ATOM 1146 N N . GLY A 1 143 ? 0.928 -46.012 0.858 1.00 47.09 143 GLY A N 1
ATOM 1147 C CA . GLY A 1 143 ? -0.396 -45.941 0.237 1.00 47.09 143 GLY A CA 1
ATOM 1148 C C . GLY A 1 143 ? -0.408 -45.031 -0.988 1.00 47.09 143 GLY A C 1
ATOM 1149 O O . GLY A 1 143 ? -1.200 -44.101 -1.095 1.00 47.09 143 GLY A O 1
ATOM 1150 N N . LYS A 1 144 ? 0.537 -45.258 -1.901 1.00 52.66 144 LYS A N 1
ATOM 1151 C CA . LYS A 1 144 ? 0.616 -44.631 -3.222 1.00 52.66 144 LYS A CA 1
ATOM 1152 C C . LYS A 1 144 ? -0.638 -44.976 -4.033 1.00 52.66 144 LYS A C 1
ATOM 1154 O O . LYS A 1 144 ? -0.716 -46.058 -4.594 1.00 52.66 144 LYS A O 1
ATOM 1159 N N . LEU A 1 145 ? -1.560 -44.029 -4.185 1.00 48.41 145 LEU A N 1
ATOM 1160 C CA . LEU A 1 145 ? -2.515 -44.014 -5.294 1.00 48.41 145 LEU A CA 1
ATOM 1161 C C . LEU A 1 145 ? -2.411 -42.670 -6.012 1.00 48.41 145 LEU A C 1
ATOM 1163 O O . LEU A 1 145 ? -3.176 -41.733 -5.810 1.00 48.41 145 LEU A O 1
ATOM 1167 N N . ARG A 1 146 ? -1.410 -42.602 -6.898 1.00 51.66 146 ARG A N 1
ATOM 1168 C CA . ARG A 1 146 ? -1.520 -41.795 -8.110 1.00 51.66 146 ARG A CA 1
ATOM 1169 C C . ARG A 1 146 ? -2.684 -42.376 -8.905 1.00 51.66 146 ARG A C 1
ATOM 1171 O O . ARG A 1 146 ? -2.500 -43.362 -9.611 1.00 51.66 146 ARG A O 1
ATOM 1178 N N . LEU A 1 147 ? -3.856 -41.760 -8.814 1.00 46.44 147 LEU A N 1
ATOM 1179 C CA . LEU A 1 147 ? -4.871 -41.941 -9.840 1.00 46.44 147 LEU A CA 1
ATOM 1180 C C . LEU A 1 147 ? -4.453 -41.075 -11.033 1.00 46.44 147 LEU A C 1
ATOM 1182 O O . LEU A 1 147 ? -4.824 -39.909 -11.161 1.00 46.44 147 LEU A O 1
ATOM 1186 N N . ALA A 1 148 ? -3.574 -41.641 -11.858 1.00 51.81 148 ALA A N 1
ATOM 1187 C CA . ALA A 1 148 ? -3.315 -41.149 -13.195 1.00 51.81 148 ALA A CA 1
ATOM 1188 C C . ALA A 1 148 ? -4.622 -41.289 -13.984 1.00 51.81 148 ALA A C 1
ATOM 1190 O O . ALA A 1 148 ? -5.002 -42.389 -14.375 1.00 51.81 148 ALA A O 1
ATOM 1191 N N . HIS A 1 149 ? -5.328 -40.178 -14.190 1.00 50.25 149 HIS A N 1
ATOM 1192 C CA . HIS A 1 149 ? -6.339 -40.129 -15.234 1.00 50.25 149 HIS A CA 1
ATOM 1193 C C . HIS A 1 149 ? -5.613 -40.129 -16.574 1.00 50.25 149 HIS A C 1
ATOM 1195 O O . HIS A 1 149 ? -5.073 -39.119 -17.024 1.00 50.25 149 HIS A O 1
ATOM 1201 N N . SER A 1 150 ? -5.583 -41.326 -17.150 1.00 48.38 150 SER A N 1
ATOM 1202 C CA . SER A 1 150 ? -5.316 -41.593 -18.549 1.00 48.38 150 SER A CA 1
ATOM 1203 C C . SER A 1 150 ? -6.161 -40.654 -19.414 1.00 48.38 150 SER A C 1
ATOM 1205 O O . SER A 1 150 ? -7.390 -40.676 -19.354 1.00 48.38 150 SER A O 1
ATOM 1207 N N . ARG A 1 151 ? -5.505 -39.794 -20.192 1.00 54.31 151 ARG A N 1
ATOM 1208 C CA . ARG A 1 151 ? -6.089 -39.183 -21.389 1.00 54.31 151 ARG A CA 1
ATOM 1209 C C . ARG A 1 151 ? -5.213 -39.634 -22.537 1.00 54.31 151 ARG A C 1
ATOM 1211 O O . ARG A 1 151 ? -4.287 -38.931 -22.924 1.00 54.31 151 ARG A O 1
ATOM 1218 N N . ASP A 1 152 ? -5.481 -40.845 -22.996 1.00 50.47 152 ASP A N 1
ATOM 1219 C CA . ASP A 1 152 ? -4.971 -41.320 -24.267 1.00 50.47 152 ASP A CA 1
ATOM 1220 C C . ASP A 1 152 ? -6.062 -41.181 -25.333 1.00 50.47 152 ASP A C 1
ATOM 1222 O O . ASP A 1 152 ? -7.254 -41.288 -25.035 1.00 50.47 152 ASP A O 1
ATOM 1226 N N . VAL A 1 153 ? -5.602 -40.968 -26.566 1.00 51.00 153 VAL A N 1
ATOM 1227 C CA . VAL A 1 153 ? -6.348 -41.018 -27.831 1.00 51.00 153 VAL A CA 1
ATOM 1228 C C . VAL A 1 153 ? -7.341 -39.858 -28.036 1.00 51.00 153 VAL A C 1
ATOM 1230 O O . VAL A 1 153 ? -8.421 -39.779 -27.466 1.00 51.00 153 VAL A O 1
ATOM 1233 N N . THR A 1 154 ? -7.065 -38.905 -28.927 1.00 56.25 154 THR A N 1
ATOM 1234 C CA . THR A 1 154 ? -7.285 -39.132 -30.361 1.00 56.25 154 THR A CA 1
ATOM 1235 C C . THR A 1 154 ? -6.411 -38.207 -31.204 1.00 56.25 154 THR A C 1
ATOM 1237 O O . THR A 1 154 ? -6.588 -36.989 -31.216 1.00 56.25 154 THR A O 1
ATOM 1240 N N . ALA A 1 155 ? -5.505 -38.817 -31.967 1.00 52.06 155 ALA A N 1
ATOM 1241 C CA . ALA A 1 155 ? -4.893 -38.224 -33.141 1.00 52.06 155 ALA A CA 1
ATOM 1242 C C . ALA A 1 155 ? -5.986 -37.827 -34.149 1.00 52.06 155 ALA A C 1
ATOM 1244 O O . ALA A 1 155 ? -6.718 -38.682 -34.647 1.00 52.06 155 ALA A O 1
ATOM 1245 N N . ARG A 1 156 ? -6.082 -36.537 -34.485 1.00 59.03 156 ARG A N 1
ATOM 1246 C CA . ARG A 1 156 ? -6.766 -36.083 -35.700 1.00 59.03 156 ARG A CA 1
ATOM 1247 C C . ARG A 1 156 ? -5.737 -35.577 -36.697 1.00 59.03 156 ARG A C 1
ATOM 1249 O O . ARG A 1 156 ? -5.273 -34.447 -36.650 1.00 59.03 156 ARG A O 1
ATOM 1256 N N . ARG A 1 157 ? -5.410 -36.512 -37.581 1.00 55.47 157 ARG A N 1
ATOM 1257 C CA . ARG A 1 157 ? -4.904 -36.355 -38.938 1.00 55.47 157 ARG A CA 1
ATOM 1258 C C . ARG A 1 157 ? -5.892 -35.536 -39.774 1.00 55.47 157 ARG A C 1
ATOM 1260 O O . ARG A 1 157 ? -7.018 -35.979 -39.930 1.00 55.47 157 ARG A O 1
ATOM 1267 N N . PHE A 1 158 ? -5.442 -34.410 -40.307 1.00 56.81 158 PHE A N 1
ATOM 1268 C CA . PHE A 1 158 ? -5.829 -33.762 -41.570 1.00 56.81 158 PHE A CA 1
ATOM 1269 C C . PHE A 1 158 ? -4.642 -32.822 -41.847 1.00 56.81 158 PHE A C 1
ATOM 1271 O O . PHE A 1 158 ? -4.213 -32.134 -40.927 1.00 56.81 158 PHE A O 1
ATOM 1278 N N . GLY A 1 159 ? -3.962 -32.819 -42.984 1.00 55.38 159 GLY A N 1
ATOM 1279 C CA . GLY A 1 159 ? -4.320 -33.189 -44.346 1.00 55.38 159 GLY A CA 1
ATOM 1280 C C . GLY A 1 159 ? -3.619 -32.144 -45.196 1.00 55.38 159 GLY A C 1
ATOM 1281 O O . GLY A 1 159 ? -3.967 -30.963 -44.993 1.00 55.38 159 GLY A O 1
#

Foldseek 3Di:
DALLCQVLVVVLVVVCVVPVPDDVVVSVVVSVVVVVVDDPVRSVVSRVVRVVVVVVCCVVPVPDDDDDDDDDPPPPPDDDDPDDDDPPPPPPPPPPCVVDPDPDDDDDDDDDDDDDDDDDDDDDDDDDDDDDDDDDDDDDDDDDDPPPPDPDDDDDDDD

Organism: NCBI:txid88201

Solvent-accessible surface area (backbone atoms only — not comparable to full-atom values): 11381 Å² total; per-residue (Å²): 96,52,32,67,59,58,53,46,52,57,55,48,51,55,50,39,72,78,34,75,86,60,53,67,74,58,54,53,53,54,50,54,52,53,59,66,71,50,52,71,75,75,43,42,65,34,43,53,51,19,48,51,43,42,54,50,49,44,68,80,34,77,84,72,71,94,72,89,79,84,77,83,80,77,78,76,81,72,79,88,78,95,84,77,82,77,82,68,72,79,85,70,80,75,60,95,63,78,84,61,77,90,76,83,74,93,81,82,90,80,90,83,82,89,79,81,84,85,85,80,85,85,78,87,77,83,80,88,75,86,85,85,85,90,78,83,87,80,87,84,79,88,80,90,74,83,78,75,78,80,84,75,88,80,90,80,89,82,132

InterPro domains:
  IPR009071 High mobility group box domain [PF00505] (1-65)
  IPR009071 High mobility group box domain [PS50118] (1-65)
  IPR009071 High mobility group box domain [SM00398] (1-66)
  IPR036910 High mobility group box domain superfamily [G3DSA:1.10.30.10] (1-73)
  IPR036910 High mobility group box domain superfamily [SSF47095] (1-75)
  IPR050140 SRY-related HMG-box transcription factor-like [PTHR10270] (1-124)